Protein AF-A0A9N9T8C8-F1 (afdb_monomer_lite)

Radius of gyration: 17.34 Å; chains: 1; bounding box: 39×57×28 Å

Sequence (113 aa):
MASFMDLGEHLQTDGIKWAERCHAITGITEEEVEDAMKGIFPDTLGPYITCLWLTSEAMTATMEIVPEKLKYYLNDKVIKSDEIAQYVPCAANARKLVMKINIKFFTSSLASL

InterPro domains:
  IPR006170 Pheromone/general odorant binding protein [PF01395] (10-79)
  IPR036728 Pheromone/general odorant binding protein superfamily [G3DSA:1.10.238.20] (4-102)
  IPR036728 Pheromone/general odorant binding protein superfamily [SSF47565] (13-82)

Organism: Diabrotica balteata (NCBI:txid107213)

Secondary structure (DSSP, 8-state):
--------HHHHHHHHHHHHHHHHHH---HHHHHHHHTT---TTHHHHHHHHHHHTTSB-TTS-B-HHHHHHHS-TTTS-HHHHHHHHHHHHHHHHHHHHHHHHHHHHHGGG-

pLDDT: mean 73.9, std 17.91, range [32.41, 95.0]

Foldseek 3Di:
DPDDDCLDPCCVPVVVVQQVVLCVVLVDDPVQVVVVVVVRHDPSNVSSVVSSCPSLVCADPVRDGDLVSVCVRCPCVRANPVRSVVVRVVSVVVVVVVVVVVVVVVVVVVVPD

Structure (mmCIF, N/CA/C/O backbone):
data_AF-A0A9N9T8C8-F1
#
_entry.id   AF-A0A9N9T8C8-F1
#
loop_
_atom_site.group_PDB
_atom_site.id
_atom_site.type_symbol
_atom_site.label_atom_id
_atom_site.label_alt_id
_atom_site.label_comp_id
_atom_site.label_asym_id
_atom_site.label_entity_id
_atom_site.label_seq_id
_atom_site.pdbx_PDB_ins_code
_atom_site.Cartn_x
_atom_site.Cartn_y
_atom_site.Cartn_z
_atom_site.occupancy
_atom_site.B_iso_or_equiv
_atom_site.auth_seq_id
_atom_site.auth_comp_id
_atom_site.auth_asym_id
_atom_site.auth_atom_id
_atom_site.pdbx_PDB_model_num
ATOM 1 N N . MET A 1 1 ? 6.235 19.564 10.570 1.00 32.41 1 MET A N 1
ATOM 2 C CA . MET A 1 1 ? 6.225 19.131 9.158 1.00 32.41 1 MET A CA 1
ATOM 3 C C . MET A 1 1 ? 7.460 18.286 8.925 1.00 32.41 1 MET A C 1
ATOM 5 O O . MET A 1 1 ? 8.557 18.831 8.916 1.00 32.41 1 MET A O 1
ATOM 9 N N . ALA A 1 2 ? 7.305 16.964 8.858 1.00 35.22 2 ALA A N 1
ATOM 10 C CA . ALA A 1 2 ? 8.405 16.093 8.467 1.00 35.22 2 ALA A CA 1
ATOM 11 C C . ALA A 1 2 ? 8.748 16.398 7.003 1.00 35.22 2 ALA A C 1
ATOM 13 O O . ALA A 1 2 ? 7.866 16.424 6.148 1.00 35.22 2 ALA A O 1
ATOM 14 N N . SER A 1 3 ? 10.015 16.710 6.743 1.00 37.09 3 SER A N 1
ATOM 15 C CA . SER A 1 3 ? 10.555 16.857 5.396 1.00 37.09 3 SER A CA 1
ATOM 16 C C . SER A 1 3 ? 10.410 15.512 4.695 1.00 37.09 3 SER A C 1
ATOM 18 O O . SER A 1 3 ? 11.182 14.597 4.984 1.00 37.09 3 SER A O 1
ATOM 20 N N . PHE A 1 4 ? 9.422 15.379 3.810 1.00 42.84 4 PHE A N 1
ATOM 21 C CA . PHE A 1 4 ? 9.319 14.232 2.919 1.00 42.84 4 PHE A CA 1
ATOM 22 C C . PHE A 1 4 ? 10.635 14.149 2.145 1.00 42.84 4 PHE A C 1
ATOM 24 O O . PHE A 1 4 ? 10.974 15.050 1.377 1.00 42.84 4 PHE A O 1
ATOM 31 N N . MET A 1 5 ? 11.425 13.113 2.432 1.00 50.66 5 MET A N 1
ATOM 32 C CA . MET A 1 5 ? 12.587 12.756 1.625 1.00 50.66 5 MET A CA 1
ATOM 33 C C . MET A 1 5 ? 12.143 12.723 0.159 1.00 50.66 5 MET A C 1
ATOM 35 O O . MET A 1 5 ? 11.009 12.359 -0.133 1.00 50.66 5 MET A O 1
ATOM 39 N N . ASP A 1 6 ? 12.998 13.148 -0.762 1.00 49.31 6 ASP A N 1
ATOM 40 C CA . ASP A 1 6 ? 12.705 13.129 -2.195 1.00 49.31 6 ASP A CA 1
ATOM 41 C C . ASP A 1 6 ? 12.521 11.674 -2.683 1.00 49.31 6 ASP A C 1
ATOM 43 O O . ASP A 1 6 ? 13.474 11.006 -3.088 1.00 49.31 6 ASP A O 1
ATOM 47 N N . LEU A 1 7 ? 11.283 11.172 -2.5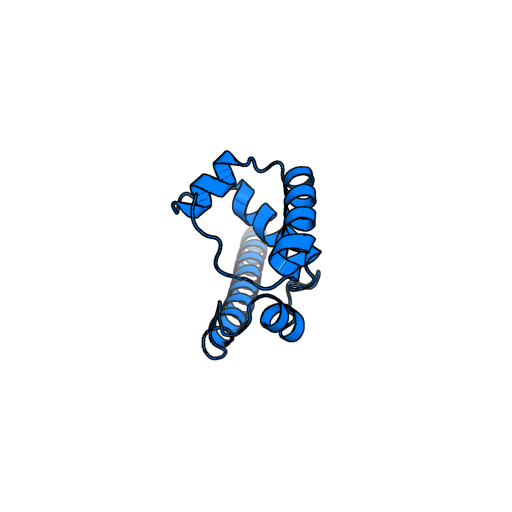79 1.00 54.28 7 LEU A N 1
ATOM 48 C CA . LEU A 1 7 ? 10.839 9.830 -2.977 1.00 54.28 7 LEU A CA 1
ATOM 49 C C . LEU A 1 7 ? 10.702 9.687 -4.512 1.00 54.28 7 LEU A C 1
ATOM 51 O O . LEU A 1 7 ? 10.243 8.660 -4.998 1.00 54.28 7 LEU A O 1
ATOM 55 N N . GLY A 1 8 ? 11.106 10.698 -5.292 1.00 56.91 8 GLY A N 1
ATOM 56 C CA . GLY A 1 8 ? 10.883 10.775 -6.736 1.00 56.91 8 GLY A CA 1
ATOM 57 C C . GLY A 1 8 ? 9.542 11.427 -7.100 1.00 56.91 8 GLY A C 1
ATOM 58 O O . GLY A 1 8 ? 8.540 11.281 -6.399 1.00 56.91 8 GLY A O 1
ATOM 59 N N . GLU A 1 9 ? 9.521 12.148 -8.225 1.00 61.94 9 GLU A N 1
ATOM 60 C CA . GLU A 1 9 ? 8.403 13.001 -8.675 1.00 61.94 9 GLU A CA 1
ATOM 61 C C . GLU A 1 9 ? 7.057 12.255 -8.779 1.00 61.94 9 GLU A C 1
ATOM 63 O O . GLU A 1 9 ? 5.996 12.804 -8.477 1.00 61.94 9 GLU A O 1
ATOM 68 N N . HIS A 1 10 ? 7.091 10.966 -9.125 1.00 64.69 10 HIS A N 1
ATOM 69 C CA . HIS A 1 10 ? 5.896 10.134 -9.291 1.00 64.69 10 HIS A CA 1
ATOM 70 C C . HIS A 1 10 ? 5.229 9.752 -7.967 1.00 64.69 10 HIS A C 1
ATOM 72 O O . HIS A 1 10 ? 4.004 9.731 -7.886 1.00 64.69 10 HIS A O 1
ATOM 78 N N . LEU A 1 11 ? 6.001 9.507 -6.902 1.00 66.88 11 LEU A N 1
ATOM 79 C CA . LEU A 1 11 ? 5.418 9.243 -5.582 1.00 66.88 11 LEU A CA 1
ATOM 80 C C . LEU A 1 11 ? 4.796 10.506 -4.971 1.00 66.88 11 LEU A C 1
ATOM 82 O O . LEU A 1 11 ? 3.830 10.403 -4.221 1.00 66.88 11 LEU A O 1
ATOM 86 N N . GLN A 1 12 ? 5.290 11.690 -5.342 1.00 65.56 12 GLN A N 1
ATOM 87 C CA . GLN A 1 12 ? 4.727 12.969 -4.898 1.00 65.56 12 GLN A CA 1
ATOM 88 C C . GLN A 1 12 ? 3.453 13.366 -5.658 1.00 65.56 12 GLN A C 1
ATOM 90 O O . GLN A 1 12 ? 2.618 14.077 -5.108 1.00 65.56 12 GLN A O 1
ATOM 95 N N . THR A 1 13 ? 3.287 12.920 -6.907 1.00 72.31 13 THR A N 1
ATOM 96 C CA . THR A 1 13 ? 2.167 13.336 -7.772 1.00 72.31 13 THR A CA 1
ATOM 97 C C . THR A 1 13 ? 1.107 12.251 -7.951 1.00 72.31 13 THR A C 1
ATOM 99 O O . THR A 1 13 ? -0.081 12.508 -7.756 1.00 72.31 13 THR A O 1
ATOM 102 N N . ASP A 1 14 ? 1.507 11.029 -8.292 1.00 81.44 14 ASP A N 1
ATOM 103 C CA . ASP A 1 14 ? 0.580 9.917 -8.514 1.00 81.44 14 ASP A CA 1
ATOM 104 C C . ASP A 1 14 ? 0.215 9.207 -7.207 1.00 81.44 14 ASP A C 1
ATOM 106 O O . ASP A 1 14 ? -0.918 8.747 -7.063 1.00 81.44 14 ASP A O 1
ATOM 110 N N . GLY A 1 15 ? 1.114 9.227 -6.216 1.00 84.12 15 GLY A N 1
ATOM 111 C CA . GLY A 1 15 ? 0.855 8.701 -4.873 1.00 84.12 15 GLY A CA 1
ATOM 112 C C . GLY A 1 15 ? -0.367 9.333 -4.202 1.00 84.12 15 GLY A C 1
ATOM 113 O O . GLY A 1 15 ? -1.195 8.614 -3.646 1.00 84.12 15 GLY A O 1
ATOM 114 N N . ILE A 1 16 ? -0.537 10.654 -4.334 1.00 86.88 16 ILE A N 1
ATOM 115 C CA . ILE A 1 16 ? -1.704 11.379 -3.800 1.00 86.88 16 ILE A CA 1
ATOM 116 C C . ILE A 1 16 ? -2.997 10.874 -4.452 1.00 86.88 16 ILE A C 1
ATOM 118 O O . ILE A 1 16 ? -3.959 10.560 -3.757 1.00 86.88 16 ILE A O 1
ATOM 122 N N . LYS A 1 17 ? -3.008 10.709 -5.781 1.00 90.50 17 LYS A N 1
ATOM 123 C CA . LYS A 1 17 ? -4.192 10.220 -6.510 1.00 90.50 17 LYS A CA 1
ATOM 124 C C . LYS A 1 17 ? -4.561 8.792 -6.104 1.00 90.50 17 LYS A C 1
ATOM 126 O O . LYS A 1 17 ? -5.743 8.448 -6.050 1.00 90.50 17 LYS A O 1
ATOM 131 N N . TRP A 1 18 ? -3.565 7.939 -5.857 1.00 92.12 18 TRP A N 1
ATOM 132 C CA . TRP A 1 18 ? -3.806 6.578 -5.377 1.00 92.12 18 TRP A CA 1
ATOM 133 C C . TRP A 1 18 ? -4.364 6.584 -3.959 1.00 92.12 18 TRP A C 1
ATOM 135 O O . TRP A 1 18 ? -5.339 5.882 -3.711 1.00 92.12 18 TRP A O 1
ATOM 145 N N . ALA A 1 19 ? -3.794 7.399 -3.066 1.00 91.25 19 ALA A N 1
ATOM 146 C CA . ALA A 1 19 ? -4.277 7.558 -1.700 1.00 91.25 19 ALA A CA 1
ATOM 147 C C . ALA A 1 19 ? -5.739 8.017 -1.688 1.00 91.25 19 ALA A C 1
ATOM 149 O O . ALA A 1 19 ? -6.577 7.314 -1.133 1.00 91.25 19 ALA A O 1
ATOM 150 N N . GLU A 1 20 ? -6.081 9.105 -2.389 1.00 92.62 20 GLU A N 1
ATOM 151 C CA . GLU A 1 20 ? -7.461 9.610 -2.498 1.00 92.62 20 GLU A CA 1
ATOM 152 C C . GLU A 1 20 ? -8.442 8.527 -2.969 1.00 92.62 20 GLU A C 1
ATOM 154 O O . GLU A 1 20 ? -9.507 8.324 -2.378 1.00 92.62 20 GLU A O 1
ATOM 159 N N . ARG A 1 21 ? -8.072 7.779 -4.017 1.00 93.88 21 ARG A N 1
ATOM 160 C CA . ARG A 1 21 ? -8.892 6.675 -4.526 1.00 93.88 21 ARG A CA 1
ATOM 161 C C . ARG A 1 21 ? -9.038 5.558 -3.494 1.00 93.88 21 ARG A C 1
ATOM 163 O O . ARG A 1 21 ? -10.131 5.019 -3.337 1.00 93.88 21 ARG A O 1
ATOM 170 N N . CYS A 1 22 ? -7.959 5.191 -2.815 1.00 95.00 22 CYS A N 1
ATOM 171 C CA . CYS A 1 22 ? -7.970 4.093 -1.860 1.00 95.00 22 CYS A CA 1
ATOM 172 C C . CYS A 1 22 ? -8.697 4.454 -0.562 1.00 95.00 22 CYS A C 1
ATOM 174 O O . CYS A 1 22 ? -9.441 3.611 -0.075 1.00 95.00 22 CYS A O 1
ATOM 176 N N . HIS A 1 23 ? -8.615 5.700 -0.086 1.00 94.38 23 HIS A N 1
ATOM 177 C CA . HIS A 1 23 ? -9.480 6.219 0.979 1.00 94.38 23 HIS A CA 1
ATOM 178 C C . HIS A 1 23 ? -10.960 6.032 0.631 1.00 94.38 23 HIS A C 1
ATOM 180 O O . HIS A 1 23 ? -11.721 5.483 1.425 1.00 94.38 23 HIS A O 1
ATOM 186 N N . ALA A 1 24 ? -11.362 6.412 -0.586 1.00 93.56 24 ALA A N 1
ATOM 187 C CA . ALA A 1 24 ? -12.749 6.278 -1.029 1.00 93.56 24 ALA A CA 1
ATOM 188 C C . ALA A 1 24 ? -13.223 4.813 -1.140 1.00 93.56 24 ALA A C 1
ATOM 190 O O . ALA A 1 24 ? -14.400 4.537 -0.920 1.00 93.56 24 ALA A O 1
ATOM 191 N N . ILE A 1 25 ? -12.331 3.876 -1.486 1.00 93.12 25 ILE A N 1
ATOM 192 C CA . ILE A 1 25 ? -12.664 2.449 -1.638 1.00 93.12 25 ILE A CA 1
ATOM 193 C C . ILE A 1 25 ? -12.712 1.731 -0.289 1.00 93.12 25 ILE A C 1
ATOM 195 O O . ILE A 1 25 ? -13.609 0.922 -0.060 1.00 93.12 25 ILE A O 1
ATOM 199 N N . THR A 1 26 ? -11.727 1.967 0.579 1.00 94.19 26 THR A N 1
ATOM 200 C CA . THR A 1 26 ? -11.551 1.182 1.810 1.00 94.19 26 THR A CA 1
ATOM 201 C C . THR A 1 26 ? -12.182 1.832 3.029 1.00 94.19 26 THR A C 1
ATOM 203 O O . THR A 1 26 ? -12.367 1.154 4.036 1.00 94.19 26 THR A O 1
ATOM 206 N N . GLY A 1 27 ? -12.512 3.123 2.947 1.00 93.06 27 GLY A N 1
ATOM 207 C CA . GLY A 1 27 ? -13.071 3.891 4.054 1.00 93.06 27 GLY A CA 1
ATOM 208 C C . GLY A 1 27 ? -12.069 4.200 5.166 1.00 93.06 27 GLY A C 1
ATOM 209 O O . GLY A 1 27 ? -12.495 4.661 6.220 1.00 93.06 27 GLY A O 1
ATOM 210 N N . ILE A 1 28 ? -10.769 3.950 4.953 1.00 94.75 28 ILE A N 1
ATOM 211 C CA . ILE A 1 28 ? -9.740 4.308 5.934 1.00 94.75 28 ILE A CA 1
ATOM 212 C C . ILE A 1 28 ? -9.690 5.830 6.091 1.00 94.75 28 ILE A C 1
ATOM 214 O O . ILE A 1 28 ? -9.797 6.574 5.112 1.00 94.75 28 ILE A O 1
ATOM 218 N N . THR A 1 29 ? -9.525 6.296 7.318 1.00 94.69 29 THR A N 1
ATOM 219 C CA . THR A 1 29 ? -9.402 7.719 7.645 1.00 94.69 29 THR A CA 1
ATOM 220 C C . THR A 1 29 ? -7.945 8.176 7.632 1.00 94.69 29 THR A C 1
ATOM 222 O O . THR A 1 29 ? -7.025 7.364 7.710 1.00 94.69 29 THR A O 1
ATOM 225 N N . GLU A 1 30 ? -7.718 9.488 7.552 1.00 92.38 30 GLU A N 1
ATOM 226 C CA . GLU A 1 30 ? -6.362 10.045 7.673 1.00 92.38 30 GLU A CA 1
ATOM 227 C C . GLU A 1 30 ? -5.754 9.738 9.051 1.00 92.38 30 GLU A C 1
ATOM 229 O O . GLU A 1 30 ? -4.584 9.389 9.147 1.00 92.38 30 GLU A O 1
ATOM 234 N N . GLU A 1 31 ? -6.568 9.776 10.111 1.00 94.06 31 GLU A N 1
ATOM 235 C CA . GLU A 1 31 ? -6.147 9.436 11.475 1.00 94.06 31 GLU A CA 1
ATOM 236 C C . GLU A 1 31 ? -5.624 7.995 11.564 1.00 94.06 31 GLU A C 1
ATOM 238 O O . GLU A 1 31 ? -4.551 7.756 12.110 1.00 94.06 31 GLU A O 1
ATOM 243 N N . GLU A 1 32 ? -6.326 7.039 10.953 1.00 92.31 32 GLU A N 1
ATOM 244 C CA . GLU A 1 32 ? -5.887 5.640 10.879 1.00 92.31 32 GLU A CA 1
ATOM 245 C C . GLU A 1 32 ? -4.580 5.462 10.089 1.00 92.31 32 GLU A C 1
ATOM 247 O O . GLU A 1 32 ? -3.760 4.604 10.428 1.00 92.31 32 GLU A O 1
ATOM 252 N N . VAL A 1 33 ? -4.359 6.270 9.047 1.00 91.19 33 VAL A N 1
ATOM 253 C CA . VAL A 1 33 ? -3.093 6.280 8.297 1.00 91.19 33 VAL A CA 1
ATOM 254 C C . VAL A 1 33 ? -1.963 6.861 9.151 1.00 91.19 33 VAL A C 1
ATOM 256 O O . VAL A 1 33 ? -0.879 6.276 9.214 1.00 91.19 33 VAL A O 1
ATOM 259 N N . GLU A 1 34 ? -2.201 7.966 9.859 1.00 91.81 34 GLU A N 1
ATOM 260 C CA . GLU A 1 34 ? -1.228 8.552 10.786 1.00 91.81 34 GLU A CA 1
ATOM 261 C C . GLU A 1 34 ? -0.885 7.603 11.942 1.00 91.81 34 GLU A C 1
ATOM 263 O O . GLU A 1 34 ? 0.268 7.520 12.373 1.00 91.81 34 GLU A O 1
ATOM 268 N N . ASP A 1 35 ? -1.867 6.867 12.448 1.00 89.81 35 ASP A N 1
ATOM 269 C CA . ASP A 1 35 ? -1.679 5.862 13.487 1.00 89.81 35 ASP A CA 1
ATOM 270 C C . ASP A 1 35 ? -0.849 4.679 12.987 1.00 89.81 35 ASP A C 1
ATOM 272 O O . ASP A 1 35 ? 0.072 4.234 13.686 1.00 89.81 35 ASP A O 1
ATOM 276 N N . ALA A 1 36 ? -1.042 4.262 11.734 1.00 89.56 36 ALA A N 1
ATOM 277 C CA . ALA A 1 36 ? -0.175 3.279 11.088 1.00 89.56 36 ALA A CA 1
ATOM 278 C C . ALA A 1 36 ? 1.286 3.746 11.017 1.00 89.56 36 ALA A C 1
ATOM 280 O O . ALA A 1 36 ? 2.195 2.947 11.256 1.00 89.56 36 ALA A O 1
ATOM 281 N N . MET A 1 37 ? 1.538 5.041 10.789 1.00 84.12 37 MET A N 1
ATOM 282 C CA . MET A 1 37 ? 2.897 5.608 10.825 1.00 84.12 37 MET A CA 1
ATOM 283 C C . MET A 1 37 ? 3.527 5.576 12.226 1.00 84.12 37 MET A C 1
ATOM 285 O O . MET A 1 37 ? 4.752 5.593 12.352 1.00 84.12 37 MET A O 1
ATOM 289 N N . LYS A 1 38 ? 2.707 5.499 13.280 1.00 89.75 38 LYS A N 1
ATOM 290 C CA . LYS A 1 38 ? 3.137 5.338 14.680 1.00 89.75 38 LYS A CA 1
ATOM 291 C C . LYS A 1 38 ? 3.208 3.864 15.108 1.00 89.75 38 LYS A C 1
ATOM 293 O O . LYS A 1 38 ? 3.542 3.585 16.258 1.00 89.75 38 LYS A O 1
ATOM 298 N N . GLY A 1 39 ? 2.917 2.924 14.205 1.00 89.31 39 GLY A N 1
ATOM 299 C CA . GLY A 1 39 ? 2.931 1.484 14.471 1.00 89.31 39 GLY A CA 1
ATOM 300 C C . GLY A 1 39 ? 1.625 0.921 15.041 1.00 89.31 39 GLY A C 1
ATOM 301 O O . GLY A 1 39 ? 1.631 -0.186 15.579 1.00 89.31 39 GLY A O 1
ATOM 302 N N . ILE A 1 40 ? 0.518 1.660 14.943 1.00 91.88 40 ILE A N 1
ATOM 303 C CA . ILE A 1 40 ? -0.826 1.203 15.315 1.00 91.88 40 ILE A CA 1
ATOM 304 C C . ILE A 1 40 ? -1.542 0.779 14.032 1.00 91.88 40 ILE A C 1
ATOM 306 O O . ILE A 1 40 ? -1.777 1.597 13.154 1.00 91.88 40 ILE A O 1
ATOM 310 N N . PHE A 1 41 ? -1.879 -0.503 13.901 1.00 90.88 41 PHE A N 1
ATOM 311 C CA . PHE A 1 41 ? -2.379 -1.052 12.638 1.00 90.88 41 PHE A CA 1
ATOM 312 C C . PHE A 1 41 ? -3.876 -1.382 12.725 1.00 90.88 41 PHE A C 1
ATOM 314 O O . PHE A 1 41 ? -4.218 -2.448 13.242 1.00 90.88 41 PHE A O 1
ATOM 321 N N . PRO A 1 42 ? -4.771 -0.498 12.246 1.00 87.44 42 PRO A N 1
ATOM 322 C CA . PRO A 1 42 ? -6.203 -0.777 12.207 1.00 87.44 42 PRO A CA 1
ATOM 323 C C . PRO A 1 42 ? -6.533 -1.839 11.149 1.00 87.44 42 PRO A C 1
ATOM 325 O O . PRO A 1 42 ? -5.804 -2.013 10.170 1.00 87.44 42 PRO A O 1
ATOM 328 N N . ASP A 1 43 ? -7.668 -2.524 11.304 1.00 89.19 43 ASP A N 1
ATOM 329 C CA . ASP A 1 43 ? -8.101 -3.583 10.376 1.00 89.19 43 ASP A CA 1
ATOM 330 C C . ASP A 1 43 ? -8.314 -3.068 8.937 1.00 89.19 43 ASP A C 1
ATOM 332 O O . ASP A 1 43 ? -8.164 -3.808 7.961 1.00 89.19 43 ASP A O 1
ATOM 336 N N . THR A 1 44 ? -8.612 -1.775 8.793 1.00 88.81 44 THR A N 1
ATOM 337 C CA . THR A 1 44 ? -8.780 -1.052 7.521 1.00 88.81 44 THR A CA 1
ATOM 338 C C . THR A 1 44 ? -7.464 -0.857 6.761 1.00 88.81 44 THR A C 1
ATOM 340 O O . THR A 1 44 ? -7.476 -0.669 5.538 1.00 88.81 44 THR A O 1
ATOM 343 N N . LEU A 1 45 ? -6.315 -0.972 7.441 1.00 91.56 45 LEU A N 1
ATOM 344 C CA . LEU A 1 45 ? -5.000 -0.745 6.848 1.00 91.56 45 LEU A CA 1
ATOM 345 C C . LEU A 1 45 ? -4.624 -1.819 5.826 1.00 91.56 45 LEU A C 1
ATOM 347 O O . LEU A 1 45 ? -4.090 -1.500 4.768 1.00 91.56 45 LEU A O 1
ATOM 351 N N . GLY A 1 46 ? -4.913 -3.092 6.103 1.00 90.38 46 GLY A N 1
ATOM 352 C CA . GLY A 1 46 ? -4.592 -4.191 5.183 1.00 90.38 46 GLY A CA 1
ATOM 353 C C . GLY A 1 46 ? -5.222 -4.009 3.790 1.00 90.38 46 GLY A C 1
ATOM 354 O O . GLY A 1 46 ? -4.500 -4.030 2.782 1.00 90.38 46 GLY A O 1
ATOM 355 N N . PRO A 1 47 ? -6.548 -3.783 3.706 1.00 92.38 47 PRO A N 1
ATOM 356 C CA . PRO A 1 47 ? -7.224 -3.421 2.463 1.00 92.38 47 PRO A CA 1
ATOM 357 C C . PRO A 1 47 ? -6.673 -2.145 1.818 1.00 92.38 47 PRO A C 1
ATOM 359 O O . PRO A 1 47 ? -6.478 -2.123 0.603 1.00 92.38 47 PRO A O 1
ATOM 362 N N . TYR A 1 48 ? -6.385 -1.105 2.610 1.00 93.94 48 TYR A N 1
ATOM 363 C CA . TYR A 1 48 ? -5.852 0.165 2.104 1.00 93.94 48 TYR A CA 1
ATOM 364 C C . TYR A 1 48 ? -4.499 -0.008 1.415 1.00 93.94 48 TYR A C 1
ATOM 366 O O . TYR A 1 48 ? -4.336 0.373 0.256 1.00 93.94 48 TYR A O 1
ATOM 374 N N . ILE A 1 49 ? -3.555 -0.671 2.084 1.00 91.75 49 ILE A N 1
ATOM 375 C CA . ILE A 1 49 ? -2.244 -0.974 1.517 1.00 91.75 49 ILE A CA 1
ATOM 376 C C . ILE A 1 49 ? -2.417 -1.796 0.239 1.00 91.75 49 ILE A C 1
ATOM 378 O O . ILE A 1 49 ? -1.898 -1.413 -0.805 1.00 91.75 49 ILE A O 1
ATOM 382 N N . THR A 1 50 ? -3.215 -2.867 0.269 1.00 91.06 50 THR A N 1
ATOM 383 C CA . THR A 1 50 ? -3.490 -3.692 -0.923 1.00 91.06 50 THR A CA 1
ATOM 384 C C . THR A 1 50 ? -4.013 -2.855 -2.098 1.00 91.06 50 THR A C 1
ATOM 386 O O . THR A 1 50 ? -3.553 -3.031 -3.227 1.00 91.06 50 THR A O 1
ATOM 389 N N . CYS A 1 51 ? -4.920 -1.906 -1.842 1.00 93.62 51 CYS A N 1
ATOM 390 C CA . CYS A 1 51 ? -5.420 -0.979 -2.855 1.00 93.62 51 CYS A CA 1
ATOM 391 C C . CYS A 1 51 ? -4.305 -0.108 -3.457 1.00 93.62 51 CYS A C 1
ATOM 393 O O . CYS A 1 51 ? -4.254 0.044 -4.681 1.00 93.62 51 CYS A O 1
ATOM 395 N N . LEU A 1 52 ? -3.388 0.420 -2.638 1.00 92.56 52 LEU A N 1
ATOM 396 C CA . LEU A 1 52 ? -2.254 1.223 -3.114 1.00 92.56 52 LEU A CA 1
ATOM 397 C C . LEU A 1 52 ? -1.336 0.414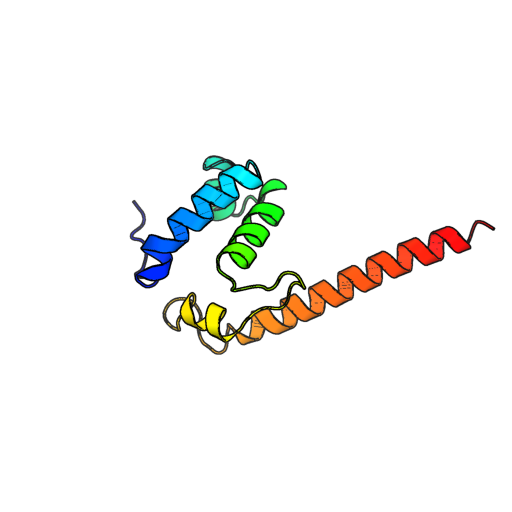 -4.040 1.00 92.56 52 LEU A C 1
ATOM 399 O O . LEU A 1 52 ? -0.954 0.884 -5.112 1.00 92.56 52 LEU A O 1
ATOM 403 N N . TRP A 1 53 ? -1.021 -0.828 -3.671 1.00 90.56 53 TRP A N 1
ATOM 404 C CA . TRP A 1 53 ? -0.186 -1.715 -4.488 1.00 90.56 53 TRP A CA 1
ATOM 405 C C . TRP A 1 53 ? -0.832 -2.077 -5.831 1.00 90.56 53 TRP A C 1
ATOM 407 O O . TRP A 1 53 ? -0.141 -2.137 -6.847 1.00 90.56 53 TRP A O 1
ATOM 417 N N . LEU A 1 54 ? -2.148 -2.304 -5.850 1.00 91.12 54 LEU A N 1
ATOM 418 C CA . LEU A 1 54 ? -2.886 -2.594 -7.082 1.00 91.12 54 LEU A CA 1
ATOM 419 C C . LEU A 1 54 ? -3.007 -1.350 -7.972 1.00 91.12 54 LEU A C 1
ATOM 421 O O . LEU A 1 54 ? -2.786 -1.431 -9.176 1.00 91.12 54 LEU A O 1
ATOM 425 N N . THR A 1 55 ? -3.326 -0.192 -7.388 1.00 92.12 55 THR A N 1
ATOM 426 C CA . THR A 1 55 ? -3.534 1.059 -8.141 1.00 92.12 55 THR A CA 1
ATOM 427 C C . THR A 1 55 ? -2.227 1.612 -8.712 1.00 92.12 55 THR A C 1
ATOM 429 O O . THR A 1 55 ? -2.236 2.215 -9.782 1.00 92.12 55 THR A O 1
ATOM 432 N N . SER A 1 56 ? -1.102 1.367 -8.038 1.00 90.44 56 SER A N 1
ATOM 433 C CA . SER A 1 56 ? 0.239 1.679 -8.552 1.00 90.44 56 SER A CA 1
ATOM 434 C C . SER A 1 56 ? 0.759 0.666 -9.576 1.00 90.44 56 SER A C 1
ATOM 436 O O . SER A 1 56 ? 1.830 0.868 -10.142 1.00 90.44 56 SER A O 1
ATOM 438 N N . GLU A 1 57 ? 0.043 -0.442 -9.810 1.00 90.00 57 GLU A N 1
ATOM 439 C CA . GLU A 1 57 ? 0.489 -1.571 -10.642 1.00 90.00 57 GLU A CA 1
ATOM 440 C C . GLU A 1 57 ? 1.784 -2.241 -10.138 1.00 90.00 57 GLU A C 1
ATOM 442 O O . GLU A 1 57 ? 2.384 -3.060 -10.837 1.00 90.00 57 GLU A O 1
ATOM 447 N N . ALA A 1 58 ? 2.224 -1.926 -8.915 1.00 87.50 58 ALA A N 1
ATOM 448 C CA . ALA A 1 58 ? 3.341 -2.607 -8.265 1.00 87.50 58 ALA A CA 1
ATOM 449 C C . ALA A 1 58 ? 2.977 -4.050 -7.874 1.00 87.50 58 ALA A C 1
ATOM 451 O O . ALA A 1 58 ? 3.864 -4.879 -7.661 1.00 87.50 58 ALA A O 1
ATOM 452 N N . MET A 1 59 ? 1.678 -4.356 -7.810 1.00 88.12 59 MET A N 1
ATOM 453 C CA . MET A 1 59 ? 1.128 -5.691 -7.624 1.00 88.12 59 MET A CA 1
ATOM 454 C C . MET A 1 59 ? 0.021 -5.968 -8.650 1.00 88.12 59 MET A C 1
ATOM 456 O O . MET A 1 59 ? -0.820 -5.115 -8.922 1.00 88.12 59 MET A O 1
ATOM 460 N N . THR A 1 60 ? -0.002 -7.179 -9.203 1.00 88.12 60 THR A N 1
ATOM 461 C CA . THR A 1 60 ? -1.065 -7.652 -10.098 1.00 88.12 60 THR A CA 1
ATOM 462 C C . THR A 1 60 ? -2.309 -8.093 -9.317 1.00 88.12 60 THR A C 1
ATOM 464 O O . THR A 1 60 ? -2.257 -8.361 -8.116 1.00 88.12 60 THR A O 1
ATOM 467 N N . ALA A 1 61 ? -3.432 -8.290 -10.015 1.00 85.56 61 ALA A N 1
ATOM 468 C CA . ALA A 1 61 ? -4.648 -8.861 -9.424 1.00 85.56 61 ALA A CA 1
ATOM 469 C C . ALA A 1 61 ? -4.459 -10.291 -8.868 1.00 85.56 61 ALA A C 1
ATOM 471 O O . ALA A 1 61 ? -5.225 -10.726 -8.013 1.00 85.56 61 ALA A O 1
ATOM 472 N N . THR A 1 62 ? -3.433 -11.021 -9.321 1.00 84.62 62 THR A N 1
ATOM 473 C CA . THR A 1 62 ? -3.042 -12.343 -8.793 1.00 84.62 62 THR A CA 1
ATOM 474 C C . THR A 1 62 ? -2.088 -12.252 -7.595 1.00 84.62 62 THR A C 1
ATOM 476 O O . THR A 1 62 ? -1.560 -13.270 -7.147 1.00 84.62 62 THR A O 1
ATOM 479 N N . MET A 1 63 ? -1.888 -11.045 -7.051 1.00 81.00 63 MET A N 1
ATOM 480 C CA . MET A 1 63 ? -0.983 -10.737 -5.941 1.00 81.00 63 MET A CA 1
ATOM 481 C C . MET A 1 63 ? 0.495 -11.007 -6.254 1.00 81.00 63 MET A C 1
ATOM 483 O O . MET A 1 63 ? 1.287 -11.347 -5.371 1.00 81.00 63 MET A O 1
ATOM 487 N N . GLU A 1 64 ? 0.881 -10.882 -7.523 1.00 83.75 64 GLU A N 1
ATOM 488 C CA . GLU A 1 64 ? 2.278 -10.968 -7.935 1.00 83.75 64 GLU A CA 1
ATOM 489 C C . GLU A 1 64 ? 2.891 -9.574 -7.959 1.00 83.75 64 GLU A C 1
ATOM 491 O O . GLU A 1 64 ? 2.328 -8.645 -8.531 1.00 83.75 64 GLU A O 1
ATOM 496 N N . ILE A 1 65 ? 4.049 -9.422 -7.321 1.00 83.69 65 ILE A N 1
ATOM 497 C CA . ILE A 1 65 ? 4.793 -8.163 -7.332 1.00 83.69 65 ILE A CA 1
ATOM 498 C C . ILE A 1 65 ? 5.435 -7.980 -8.704 1.00 83.69 65 ILE A C 1
ATOM 500 O O . ILE A 1 65 ? 6.066 -8.908 -9.208 1.00 83.69 65 ILE A O 1
ATOM 504 N N . VAL A 1 66 ? 5.316 -6.779 -9.271 1.00 84.75 66 VAL A N 1
ATOM 505 C CA . VAL A 1 66 ? 5.953 -6.375 -10.531 1.00 84.75 66 VAL A CA 1
ATOM 506 C C . VAL A 1 66 ? 7.281 -5.680 -10.195 1.00 84.75 66 VAL A C 1
ATOM 508 O O . VAL A 1 66 ? 7.273 -4.503 -9.823 1.00 84.75 66 VAL A O 1
ATOM 511 N N . PRO A 1 67 ? 8.441 -6.362 -10.290 1.00 80.06 67 PRO A N 1
ATOM 512 C CA . PRO A 1 67 ? 9.694 -5.849 -9.727 1.00 80.06 67 PRO A CA 1
ATOM 513 C C . PRO A 1 67 ? 10.171 -4.555 -10.388 1.00 80.06 67 PRO A C 1
ATOM 515 O O . PRO A 1 67 ? 10.769 -3.712 -9.728 1.00 80.06 67 PRO A O 1
ATOM 518 N N . GLU A 1 68 ? 9.886 -4.379 -11.679 1.00 81.06 68 GLU A N 1
ATOM 519 C CA . GLU A 1 68 ? 10.240 -3.170 -12.428 1.00 81.06 68 GLU A CA 1
ATOM 520 C C . GLU A 1 68 ? 9.505 -1.938 -11.893 1.00 81.06 68 GLU A C 1
ATOM 522 O O . GLU A 1 68 ? 10.130 -0.910 -11.640 1.00 81.06 68 GLU A O 1
ATOM 527 N N . LYS A 1 69 ? 8.196 -2.066 -11.640 1.00 81.81 69 LYS A N 1
ATOM 528 C CA . LYS A 1 69 ? 7.370 -1.017 -11.026 1.00 81.81 69 LYS A CA 1
ATOM 529 C C . LYS A 1 69 ? 7.796 -0.759 -9.587 1.00 81.81 69 LYS A C 1
ATOM 531 O O . LYS A 1 69 ? 7.953 0.391 -9.192 1.00 81.81 69 LYS A O 1
ATOM 536 N N . LEU A 1 70 ? 8.056 -1.821 -8.824 1.00 77.62 70 LEU A N 1
ATOM 537 C CA . LEU A 1 70 ? 8.521 -1.690 -7.448 1.00 77.62 70 LEU A CA 1
ATOM 538 C C . LEU A 1 70 ? 9.853 -0.936 -7.366 1.00 77.62 70 LEU A C 1
ATOM 540 O O . LEU A 1 70 ? 9.966 -0.007 -6.579 1.00 77.62 70 LEU A O 1
ATOM 544 N N . LYS A 1 71 ? 10.833 -1.283 -8.208 1.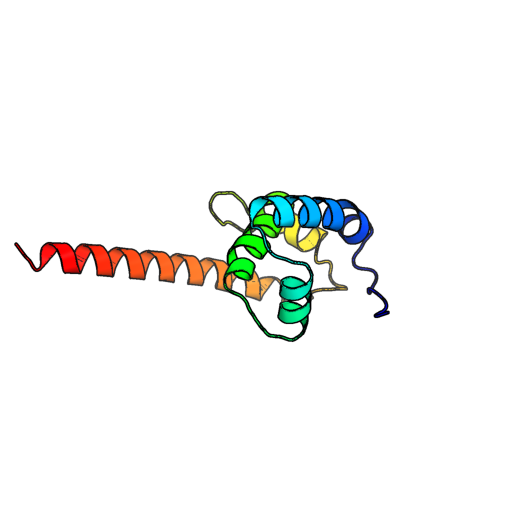00 75.12 71 LYS A N 1
ATOM 545 C CA . LYS A 1 71 ? 12.130 -0.592 -8.287 1.00 75.12 71 LYS A CA 1
ATOM 546 C C . LYS A 1 71 ? 11.992 0.853 -8.769 1.00 75.12 71 LYS A C 1
ATOM 548 O O . LYS A 1 71 ? 12.758 1.718 -8.356 1.00 75.12 71 LYS A O 1
ATOM 553 N N . TYR A 1 72 ? 11.043 1.104 -9.664 1.00 76.50 72 TYR A N 1
ATOM 554 C CA . TYR A 1 72 ? 10.762 2.440 -10.171 1.00 76.50 72 TYR A CA 1
ATOM 555 C C . TYR A 1 72 ? 10.221 3.370 -9.074 1.00 76.50 72 TYR A C 1
ATOM 557 O O . TYR A 1 72 ? 10.697 4.497 -8.956 1.00 76.50 72 TYR A O 1
ATOM 565 N N . TYR A 1 73 ? 9.289 2.894 -8.241 1.00 75.56 73 TYR A N 1
ATOM 566 C CA . TYR A 1 73 ? 8.739 3.681 -7.131 1.00 75.56 73 TYR A CA 1
ATOM 567 C C . TYR A 1 73 ? 9.659 3.702 -5.903 1.00 75.56 73 TYR A C 1
ATOM 569 O O . TYR A 1 73 ? 9.854 4.745 -5.290 1.00 75.56 73 TYR A O 1
ATOM 577 N N . LEU A 1 74 ? 10.265 2.569 -5.552 1.00 73.38 74 LEU A N 1
ATOM 578 C CA . LEU A 1 74 ? 11.165 2.413 -4.408 1.00 73.38 74 LEU A CA 1
ATOM 579 C C . LEU A 1 74 ? 12.607 2.328 -4.912 1.00 73.38 74 LEU A C 1
ATOM 581 O O . LEU A 1 74 ? 13.234 1.270 -4.881 1.00 73.38 74 LEU A O 1
ATOM 585 N N . ASN A 1 75 ? 13.111 3.446 -5.439 1.00 64.69 75 ASN A N 1
ATOM 586 C CA . ASN A 1 75 ? 14.491 3.525 -5.916 1.00 64.69 75 ASN A CA 1
ATOM 587 C C . ASN A 1 75 ? 15.503 3.325 -4.764 1.00 64.69 75 ASN A C 1
ATOM 589 O O . ASN A 1 75 ? 15.140 3.380 -3.587 1.00 64.69 75 ASN A O 1
ATOM 593 N N . ASP A 1 76 ? 16.789 3.158 -5.097 1.00 60.19 76 ASP A N 1
ATOM 594 C CA . ASP A 1 76 ? 17.860 2.862 -4.124 1.00 60.19 76 ASP A CA 1
ATOM 595 C C . ASP A 1 76 ? 18.037 3.924 -3.012 1.00 60.19 76 ASP A C 1
ATOM 597 O O . ASP A 1 76 ? 18.760 3.685 -2.044 1.00 60.19 76 ASP A O 1
ATOM 601 N N . LYS A 1 77 ? 17.393 5.099 -3.115 1.00 58.78 77 LYS A N 1
ATOM 602 C CA . LYS A 1 77 ? 17.363 6.096 -2.030 1.00 58.78 77 LYS A CA 1
ATOM 603 C C . LYS A 1 77 ? 16.371 5.734 -0.918 1.00 58.78 77 LYS A C 1
ATOM 605 O O . LYS A 1 77 ? 16.485 6.275 0.178 1.00 58.78 77 LYS A O 1
ATOM 610 N N . VAL A 1 78 ? 15.394 4.876 -1.213 1.00 62.09 78 VAL A N 1
ATOM 611 C CA . VAL A 1 78 ? 14.294 4.487 -0.318 1.00 62.09 78 VAL A CA 1
ATOM 612 C C . VAL A 1 78 ? 14.479 3.058 0.183 1.00 62.09 78 VAL A C 1
ATOM 614 O O . VAL A 1 78 ? 14.342 2.812 1.375 1.00 62.09 78 VAL A O 1
ATOM 617 N N . ILE A 1 79 ? 14.820 2.132 -0.713 1.00 63.28 79 ILE A N 1
ATOM 618 C CA . ILE A 1 79 ? 15.075 0.720 -0.413 1.00 63.28 79 ILE A CA 1
ATOM 619 C C . ILE A 1 79 ? 16.276 0.296 -1.238 1.00 63.28 79 ILE A C 1
ATOM 621 O O . ILE A 1 79 ? 16.284 0.477 -2.454 1.00 63.28 79 ILE A O 1
ATOM 625 N N . LYS A 1 80 ? 17.291 -0.281 -0.599 1.00 66.50 80 LYS A N 1
ATOM 626 C CA . LYS A 1 80 ? 18.447 -0.786 -1.337 1.00 66.50 80 LYS A CA 1
ATOM 627 C C . LYS A 1 80 ? 18.039 -2.004 -2.163 1.00 66.50 80 LYS A C 1
ATOM 629 O O . LYS A 1 80 ? 17.202 -2.810 -1.756 1.00 66.50 80 LYS A O 1
ATOM 634 N N . SER A 1 81 ? 18.646 -2.175 -3.331 1.00 62.75 81 SER A N 1
ATOM 635 C CA . SER A 1 81 ? 18.390 -3.328 -4.208 1.00 62.75 81 SER A CA 1
ATOM 636 C C . SER A 1 81 ? 18.502 -4.717 -3.542 1.00 62.75 81 SER A C 1
ATOM 638 O O . SER A 1 81 ? 17.805 -5.639 -3.968 1.00 62.75 81 SER A O 1
ATOM 640 N N . ASP A 1 82 ? 19.295 -4.887 -2.480 1.00 65.62 82 ASP A N 1
ATOM 641 C CA . ASP A 1 82 ? 19.373 -6.113 -1.666 1.00 65.62 82 ASP A CA 1
ATOM 642 C C . ASP A 1 82 ? 18.205 -6.278 -0.670 1.00 65.62 82 ASP A C 1
ATOM 644 O O . ASP A 1 82 ? 17.864 -7.398 -0.288 1.00 65.62 82 ASP A O 1
ATOM 648 N N . GLU A 1 83 ? 17.526 -5.192 -0.308 1.00 63.44 83 GLU A N 1
ATOM 649 C CA . GLU A 1 83 ? 16.307 -5.187 0.509 1.00 63.44 83 GLU A CA 1
ATOM 650 C C . GLU A 1 83 ? 15.052 -5.476 -0.334 1.00 63.44 83 GLU A C 1
ATOM 652 O O . GLU A 1 83 ? 14.111 -6.102 0.158 1.00 63.44 83 GLU A O 1
ATOM 657 N N . ILE A 1 84 ? 15.055 -5.150 -1.637 1.00 63.41 84 ILE A N 1
ATOM 658 C CA . ILE A 1 84 ? 14.006 -5.585 -2.590 1.00 63.41 84 ILE A CA 1
ATOM 659 C C . ILE A 1 84 ? 13.869 -7.116 -2.571 1.00 63.41 84 ILE A C 1
ATOM 661 O O . ILE A 1 84 ? 12.760 -7.659 -2.631 1.00 63.41 84 ILE A O 1
ATOM 665 N N . ALA A 1 85 ? 14.993 -7.822 -2.414 1.00 64.06 85 ALA A N 1
ATOM 666 C CA . ALA A 1 85 ? 15.029 -9.276 -2.330 1.00 64.06 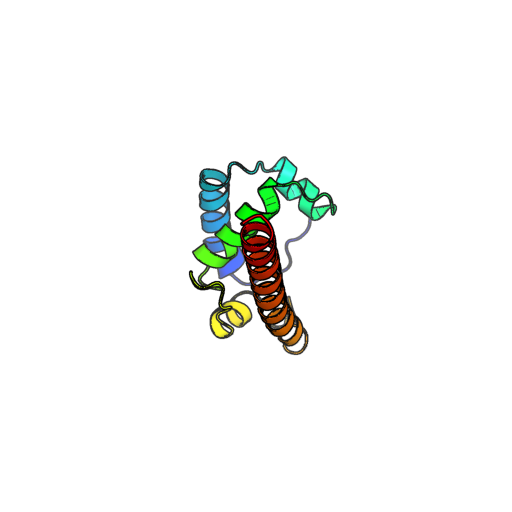85 ALA A CA 1
ATOM 667 C C . ALA A 1 85 ? 14.296 -9.843 -1.100 1.00 64.06 85 ALA A C 1
ATOM 669 O O . ALA A 1 85 ? 14.042 -11.041 -1.076 1.00 64.06 85 ALA A O 1
ATOM 670 N N . GLN A 1 86 ? 13.920 -9.028 -0.106 1.00 67.12 86 GLN A N 1
ATOM 671 C CA . GLN A 1 86 ? 13.146 -9.463 1.066 1.00 67.12 86 GLN A CA 1
ATOM 672 C C . GLN A 1 86 ? 11.629 -9.465 0.809 1.00 67.12 86 GLN A C 1
ATOM 674 O O . GLN A 1 86 ? 10.898 -10.282 1.379 1.00 67.12 86 GLN A O 1
ATOM 679 N N . TYR A 1 87 ? 11.146 -8.622 -0.109 1.00 64.81 87 TYR A N 1
ATOM 680 C CA . TYR A 1 87 ? 9.722 -8.531 -0.450 1.00 64.81 87 TYR A CA 1
ATOM 681 C C . TYR A 1 87 ? 9.237 -9.744 -1.254 1.00 64.81 87 TYR A C 1
ATOM 683 O O . TYR A 1 87 ? 8.135 -10.249 -1.026 1.00 64.81 87 TYR A O 1
ATOM 691 N N . VAL A 1 88 ? 10.078 -10.272 -2.150 1.00 65.12 88 VAL A N 1
ATOM 692 C CA . VAL A 1 88 ? 9.734 -11.427 -2.998 1.00 65.12 88 VAL A CA 1
ATOM 693 C C . VAL A 1 88 ? 9.498 -12.713 -2.172 1.00 65.12 88 VAL A C 1
ATOM 695 O O . VAL A 1 88 ? 8.453 -13.350 -2.353 1.00 65.12 88 VAL A O 1
ATOM 698 N N . PRO A 1 89 ? 10.371 -13.101 -1.216 1.00 68.38 89 PRO A N 1
ATOM 699 C CA . PRO A 1 89 ? 10.122 -14.204 -0.290 1.00 68.38 89 PRO A CA 1
ATOM 700 C C . PRO A 1 89 ? 8.905 -13.983 0.605 1.00 68.38 89 PRO A C 1
ATOM 702 O O . PRO A 1 89 ? 8.183 -14.942 0.871 1.00 68.38 89 PRO A O 1
ATOM 705 N N . CYS A 1 90 ? 8.646 -12.748 1.050 1.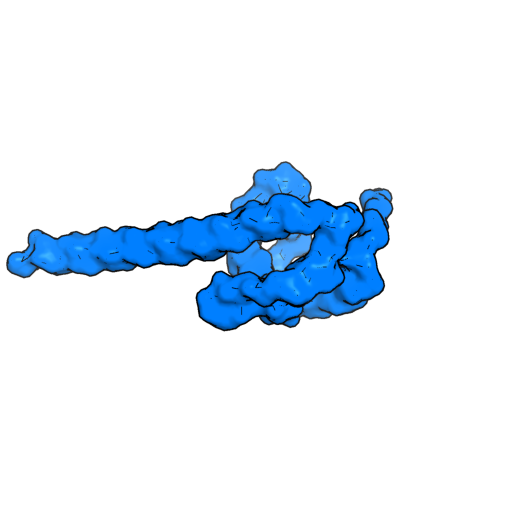00 67.88 90 CYS A N 1
ATOM 706 C CA . CYS A 1 90 ? 7.465 -12.428 1.853 1.00 67.88 90 CYS A CA 1
ATOM 707 C C . CYS A 1 90 ? 6.174 -12.731 1.075 1.00 67.88 90 CYS A C 1
ATOM 709 O O . CYS A 1 90 ? 5.348 -13.525 1.533 1.00 67.88 90 CYS A O 1
ATOM 711 N N . ALA A 1 91 ? 6.056 -12.222 -0.156 1.00 66.25 91 ALA A N 1
ATOM 712 C CA . ALA A 1 91 ? 4.916 -12.496 -1.032 1.00 66.25 91 ALA A CA 1
ATOM 713 C C . ALA A 1 91 ? 4.774 -13.995 -1.364 1.00 66.25 91 ALA A C 1
ATOM 715 O O . ALA A 1 91 ? 3.670 -14.544 -1.405 1.00 66.25 91 ALA A O 1
ATOM 716 N N . ALA A 1 92 ? 5.886 -14.705 -1.582 1.00 71.00 92 ALA A N 1
ATOM 717 C CA . ALA A 1 92 ? 5.869 -16.152 -1.800 1.00 71.00 92 ALA A CA 1
ATOM 718 C C . ALA A 1 92 ? 5.406 -16.935 -0.555 1.00 71.00 92 ALA A C 1
ATOM 720 O O . ALA A 1 92 ? 4.630 -17.886 -0.671 1.00 71.00 92 ALA A O 1
ATOM 721 N N . ASN A 1 93 ? 5.852 -16.542 0.639 1.00 72.81 93 ASN A N 1
ATOM 722 C CA . ASN A 1 93 ? 5.487 -17.194 1.894 1.00 72.81 93 ASN A CA 1
ATOM 723 C C . ASN A 1 93 ? 4.035 -16.905 2.298 1.00 72.81 93 ASN A C 1
ATOM 725 O O . ASN A 1 93 ? 3.340 -17.829 2.720 1.00 72.81 93 ASN A O 1
ATOM 729 N N . ALA A 1 94 ? 3.546 -15.679 2.096 1.00 68.75 94 ALA A N 1
ATOM 730 C CA . ALA A 1 94 ? 2.146 -15.320 2.320 1.00 68.75 94 ALA A CA 1
ATOM 731 C C . ALA A 1 94 ? 1.198 -16.197 1.481 1.00 68.75 94 ALA A C 1
ATOM 733 O O . ALA A 1 94 ? 0.265 -16.795 2.019 1.00 68.75 94 ALA A O 1
ATOM 734 N N . ARG A 1 95 ? 1.503 -16.398 0.190 1.00 68.38 95 ARG A N 1
ATOM 735 C CA . ARG A 1 95 ? 0.736 -17.300 -0.693 1.00 68.38 95 ARG A CA 1
ATOM 736 C C . ARG A 1 95 ? 0.694 -18.740 -0.170 1.00 68.38 95 ARG A C 1
ATOM 738 O O . ARG A 1 95 ? -0.365 -19.368 -0.155 1.00 68.38 95 ARG A O 1
ATOM 745 N N . LYS A 1 96 ? 1.823 -19.257 0.329 1.00 71.69 96 LYS A N 1
ATOM 746 C CA . LYS A 1 96 ? 1.885 -20.599 0.940 1.00 71.69 96 LYS A CA 1
ATOM 747 C C . LYS A 1 96 ? 1.034 -20.707 2.210 1.00 71.69 96 LYS A C 1
ATOM 749 O O . LYS A 1 96 ? 0.480 -21.774 2.472 1.00 71.69 96 LYS A O 1
ATOM 754 N N . LEU A 1 97 ? 0.925 -19.641 3.004 1.00 64.38 97 LEU A N 1
ATOM 755 C CA . LEU A 1 97 ? 0.089 -19.620 4.208 1.00 64.38 97 LEU A CA 1
ATOM 756 C C . LEU A 1 97 ? -1.405 -19.633 3.864 1.00 64.38 97 LEU A C 1
ATOM 758 O O . LEU A 1 97 ? -2.140 -20.426 4.449 1.00 64.38 97 LEU A O 1
ATOM 762 N N . VAL A 1 98 ? -1.836 -18.859 2.862 1.00 57.94 98 VAL A N 1
ATOM 763 C CA . VAL A 1 98 ? -3.228 -18.870 2.368 1.00 57.94 98 VAL A CA 1
ATOM 764 C C . VAL A 1 98 ? -3.629 -20.265 1.871 1.00 57.94 98 VAL A C 1
ATOM 766 O O . VAL A 1 98 ? -4.705 -20.762 2.203 1.00 57.94 98 VAL A O 1
ATOM 769 N N . MET A 1 99 ? -2.734 -20.959 1.159 1.00 51.66 99 MET A N 1
ATOM 770 C CA . MET A 1 99 ? -2.973 -22.345 0.735 1.00 51.66 99 MET A CA 1
ATOM 771 C C . MET A 1 99 ? -3.094 -23.318 1.920 1.0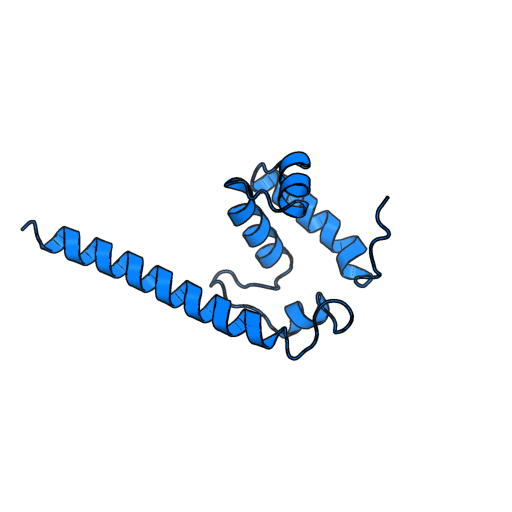0 51.66 99 MET A C 1
ATOM 773 O O . MET A 1 99 ? -3.964 -24.187 1.915 1.00 51.66 99 MET A O 1
ATOM 777 N N . LYS A 1 100 ? -2.273 -23.165 2.968 1.00 50.38 100 LYS A N 1
ATOM 778 C CA . LYS A 1 100 ? -2.354 -24.009 4.177 1.00 50.38 100 LYS A CA 1
ATOM 779 C C . LYS A 1 100 ? -3.642 -23.790 4.976 1.00 50.38 100 LYS A C 1
ATOM 781 O O . LYS A 1 100 ? -4.161 -24.749 5.546 1.00 50.38 100 LYS A O 1
ATOM 786 N N . ILE A 1 101 ? -4.157 -22.561 5.015 1.00 52.00 101 ILE A N 1
ATOM 787 C CA . ILE A 1 101 ? -5.426 -22.234 5.683 1.00 52.00 101 ILE A CA 1
ATOM 788 C C . ILE A 1 101 ? -6.602 -22.876 4.932 1.00 52.00 101 ILE A C 1
ATOM 790 O O . ILE A 1 101 ? -7.432 -23.537 5.555 1.00 52.00 101 ILE A O 1
ATOM 794 N N . ASN A 1 102 ? -6.620 -22.785 3.597 1.00 42.94 102 ASN A N 1
ATOM 795 C CA . ASN A 1 102 ? -7.667 -23.402 2.774 1.00 42.94 102 ASN A CA 1
ATOM 796 C C . ASN A 1 102 ? -7.683 -24.940 2.855 1.00 42.94 102 ASN A C 1
ATOM 798 O O . ASN A 1 102 ? -8.757 -25.538 2.869 1.00 42.94 102 ASN A O 1
ATOM 802 N N . ILE A 1 103 ? -6.521 -25.595 2.983 1.00 47.34 103 ILE A N 1
ATOM 803 C CA . ILE A 1 103 ? -6.458 -27.059 3.159 1.00 47.34 103 ILE A CA 1
ATOM 804 C C . ILE A 1 103 ? -7.036 -27.487 4.516 1.00 47.34 103 ILE A C 1
ATOM 806 O O . ILE A 1 103 ? -7.792 -28.454 4.567 1.00 47.34 103 ILE A O 1
ATOM 810 N N . LYS A 1 104 ? -6.746 -26.760 5.608 1.00 42.16 104 LYS A N 1
ATOM 811 C CA . LYS A 1 104 ? -7.313 -27.066 6.938 1.00 42.16 104 LYS A CA 1
ATOM 812 C C . LYS A 1 104 ? -8.839 -26.959 6.969 1.00 42.16 104 LYS A C 1
ATOM 814 O O . LYS A 1 104 ? -9.487 -27.738 7.661 1.00 42.16 104 LYS A O 1
ATOM 819 N N . PHE A 1 105 ? -9.411 -26.010 6.230 1.00 43.19 105 PHE A N 1
ATOM 820 C CA . PHE A 1 105 ? -10.862 -25.832 6.178 1.00 43.19 105 PHE A CA 1
ATOM 821 C C . PHE A 1 105 ? -11.553 -26.971 5.409 1.00 43.19 105 PHE A C 1
ATOM 823 O O . PHE A 1 105 ? -12.594 -27.471 5.833 1.00 43.19 105 PHE A O 1
ATOM 830 N N . PHE A 1 106 ? -10.933 -27.457 4.329 1.00 41.72 106 PHE A N 1
ATOM 831 C CA . PHE A 1 106 ? -11.443 -28.601 3.570 1.00 41.72 106 PHE A CA 1
ATOM 832 C C . PHE A 1 106 ? -11.336 -29.929 4.333 1.00 41.72 106 PHE A C 1
ATOM 834 O O . PHE A 1 106 ? -12.262 -30.737 4.277 1.00 41.72 106 PHE A O 1
ATOM 841 N N . THR A 1 107 ? -10.258 -30.162 5.087 1.00 48.69 107 THR A N 1
ATOM 842 C CA . THR A 1 107 ? -10.102 -31.420 5.838 1.00 48.69 107 THR A CA 1
ATOM 843 C C . THR A 1 107 ? -10.971 -31.498 7.094 1.00 48.69 107 THR A C 1
ATOM 845 O O . THR A 1 107 ? -11.320 -32.604 7.498 1.00 48.69 107 THR A O 1
ATOM 848 N N . SER A 1 108 ? -11.384 -30.372 7.690 1.00 45.72 108 SER A N 1
ATOM 849 C CA . SER A 1 108 ? -12.374 -30.388 8.784 1.00 45.72 108 SER A CA 1
ATOM 850 C C . SER A 1 108 ? -13.806 -30.641 8.303 1.00 45.72 108 SER A C 1
ATOM 852 O O . SER A 1 108 ? -14.589 -31.216 9.053 1.00 45.72 108 SER A O 1
ATOM 854 N N . SER A 1 109 ? -14.151 -30.274 7.063 1.00 43.19 109 SER A N 1
ATOM 855 C CA . SER A 1 109 ? -15.486 -30.543 6.499 1.00 43.19 109 SER A CA 1
ATOM 856 C C . SER A 1 109 ? -15.688 -32.028 6.147 1.00 43.19 109 SER A C 1
ATOM 858 O O . SER A 1 109 ? -16.788 -32.558 6.253 1.00 43.19 109 SER A O 1
ATOM 860 N N . LEU A 1 110 ? -14.607 -32.740 5.805 1.00 47.72 110 LEU A N 1
ATOM 861 C CA . LEU A 1 110 ? -14.628 -34.175 5.479 1.00 47.72 110 LEU A CA 1
ATOM 862 C C . LEU A 1 110 ? -14.529 -35.111 6.694 1.00 47.72 110 LEU A C 1
ATOM 864 O O . LEU A 1 110 ? -14.730 -36.309 6.541 1.00 47.72 110 LEU A O 1
ATOM 868 N N . ALA A 1 111 ? -14.247 -34.595 7.893 1.00 48.09 111 ALA A N 1
ATOM 869 C CA . ALA A 1 111 ? -14.212 -35.391 9.124 1.00 48.09 111 ALA A CA 1
ATOM 870 C C . ALA A 1 111 ? -15.586 -35.506 9.825 1.00 48.09 111 ALA A C 1
ATOM 872 O O . ALA A 1 111 ? -15.659 -36.057 10.920 1.00 48.09 111 ALA A O 1
ATOM 873 N N . SER A 1 112 ? -16.656 -34.969 9.221 1.00 48.47 112 SER A N 1
ATOM 874 C CA . SER A 1 112 ? -18.030 -34.991 9.760 1.00 48.47 112 SER A CA 1
ATOM 875 C C . SER A 1 112 ? -19.035 -35.752 8.876 1.00 48.47 112 SER A C 1
ATOM 877 O O . SER A 1 112 ? -20.237 -35.522 9.003 1.00 48.47 112 SER A O 1
ATOM 879 N N . LEU A 1 113 ? -18.565 -36.635 7.984 1.00 40.34 113 LEU A N 1
ATOM 880 C CA . LEU A 1 113 ? -19.396 -37.550 7.185 1.00 40.34 113 LEU A CA 1
ATOM 881 C C . LEU A 1 113 ? -19.066 -39.008 7.506 1.00 40.34 113 LEU A C 1
ATOM 883 O O . LEU A 1 113 ? -17.859 -39.337 7.530 1.00 40.34 113 LEU A O 1
#